Protein AF-A0A7W4G9G7-F1 (afdb_monomer_lite)

Secondary structure (DSSP, 8-state):
--HHHHHHHHHHHHHHHHHHHHHHHHHHHHHHH-TT--SHHHHHHHHHHHHHHHHHHH--GGGGGGHHHHHHHHHHHHHHHHHHHHHHTT----HHHHHHHHHHHHHHHHHHHHHIIIIIS---S--HHHHHHHHHHHHHHHHHHHHHHH-S-TT-HHHHHHHHHHHHHHHHHT--

Foldseek 3Di:
DPPPLVVVLLVLLVVLLVLLVVLLVLLVVCVVVPVPDFCLLNQLSVLVNVLSVCLSVVQDPVVPLCNLVVLLVSLVVSLVVSVVVCVVVVGDDAPLNVLLNVLSVVLSVLSVVSSCVCPVVVCPDDDPSVVVSSVSNSVSSVVNSVSSNVVHPPVVVVVVVVVVVVVVVVVVVVVD

Structure (mmCIF, N/CA/C/O backbone):
data_AF-A0A7W4G9G7-F1
#
_entry.id   AF-A0A7W4G9G7-F1
#
loop_
_atom_site.group_PDB
_atom_site.id
_atom_site.type_symbol
_atom_site.label_atom_id
_atom_site.label_alt_id
_atom_site.label_comp_id
_atom_site.label_asym_id
_atom_site.label_entity_id
_atom_site.label_seq_id
_atom_site.pdbx_PDB_ins_code
_atom_site.Cartn_x
_atom_site.Cartn_y
_atom_site.Cartn_z
_atom_site.occupancy
_atom_site.B_iso_or_equiv
_atom_site.auth_seq_id
_atom_site.auth_comp_id
_atom_site.auth_asym_id
_atom_site.auth_atom_id
_atom_site.pdbx_PDB_model_num
ATOM 1 N N . MET A 1 1 ? 2.128 4.254 -28.821 1.00 33.84 1 MET A N 1
ATOM 2 C CA . MET A 1 1 ? 0.850 3.977 -28.134 1.00 33.84 1 MET A CA 1
ATOM 3 C C . MET A 1 1 ? 1.149 3.700 -26.660 1.00 33.84 1 MET A C 1
ATOM 5 O O . MET A 1 1 ? 1.205 2.557 -26.250 1.00 33.84 1 MET A O 1
ATOM 9 N N . TYR A 1 2 ? 1.452 4.755 -25.897 1.00 41.81 2 TYR A N 1
ATOM 10 C CA . TYR A 1 2 ? 1.787 4.707 -24.458 1.00 41.81 2 TYR A CA 1
ATOM 11 C C . TYR A 1 2 ? 0.630 5.242 -23.583 1.00 41.81 2 TYR A C 1
ATOM 13 O O . TYR A 1 2 ? 0.743 5.289 -22.367 1.00 41.81 2 TYR A O 1
ATOM 21 N N . PHE A 1 3 ? -0.472 5.668 -24.216 1.00 37.97 3 PHE A N 1
ATOM 22 C CA . PHE A 1 3 ? -1.504 6.520 -23.616 1.00 37.97 3 PHE A CA 1
ATOM 23 C C . PHE A 1 3 ? -2.715 5.776 -23.031 1.00 37.97 3 PHE A C 1
ATOM 25 O O . PHE A 1 3 ? -3.465 6.376 -22.271 1.00 37.97 3 PHE A O 1
ATOM 32 N N . ASP A 1 4 ? -2.904 4.487 -23.329 1.00 46.59 4 ASP A N 1
ATOM 33 C CA . ASP A 1 4 ? -4.078 3.749 -22.829 1.00 46.59 4 ASP A CA 1
ATOM 34 C C . ASP A 1 4 ? -3.879 3.181 -21.415 1.00 46.59 4 ASP A C 1
ATOM 36 O O . ASP A 1 4 ? -4.816 3.120 -20.624 1.00 46.59 4 ASP A O 1
ATOM 40 N N . LEU A 1 5 ? -2.646 2.814 -21.050 1.00 51.56 5 LEU A N 1
ATOM 41 C CA . LEU A 1 5 ? -2.331 2.277 -19.719 1.00 51.56 5 LEU A CA 1
ATOM 42 C C . LEU A 1 5 ? -2.366 3.354 -18.630 1.00 51.56 5 LEU A C 1
ATOM 44 O O . LEU A 1 5 ? -2.790 3.074 -17.515 1.00 51.56 5 LEU A O 1
ATOM 48 N N . THR A 1 6 ? -1.959 4.585 -18.946 1.00 56.66 6 THR A N 1
ATOM 49 C CA . THR A 1 6 ? -1.988 5.708 -18.000 1.00 56.66 6 THR A CA 1
ATOM 50 C C . THR A 1 6 ? -3.407 6.195 -17.741 1.00 56.66 6 THR A C 1
ATOM 52 O O . THR A 1 6 ? -3.765 6.379 -16.583 1.00 56.66 6 THR A O 1
ATOM 55 N N . SER A 1 7 ? -4.249 6.334 -18.773 1.00 60.84 7 SER A N 1
ATOM 56 C CA . SER A 1 7 ? -5.656 6.716 -18.571 1.00 60.84 7 SER A CA 1
ATOM 57 C C . SER A 1 7 ? -6.411 5.655 -17.771 1.00 60.84 7 SER A C 1
ATOM 59 O O . SER A 1 7 ? -7.111 5.980 -16.815 1.00 60.84 7 SER A O 1
ATOM 61 N N . LEU A 1 8 ? -6.237 4.376 -18.120 1.00 64.12 8 LEU A N 1
ATOM 62 C CA . LEU A 1 8 ? -6.854 3.263 -17.401 1.00 64.12 8 LEU A CA 1
ATOM 63 C C . LEU A 1 8 ? -6.341 3.172 -15.952 1.00 64.12 8 LEU A C 1
ATOM 65 O O . LEU A 1 8 ? -7.143 3.008 -15.035 1.00 64.12 8 LEU A O 1
ATOM 69 N N . GLY A 1 9 ? -5.030 3.328 -15.742 1.00 67.81 9 GLY A N 1
ATOM 70 C CA . GLY A 1 9 ? -4.402 3.338 -14.419 1.00 67.81 9 GLY A CA 1
ATOM 71 C C . GLY A 1 9 ? -4.974 4.421 -13.506 1.00 67.81 9 GLY A C 1
ATOM 72 O O . GLY A 1 9 ? -5.404 4.110 -12.403 1.00 67.81 9 GLY A O 1
ATOM 73 N N . ILE A 1 10 ? -5.122 5.654 -14.001 1.00 71.25 10 ILE A N 1
ATOM 74 C CA . ILE A 1 10 ? -5.706 6.772 -13.236 1.00 71.25 10 ILE A CA 1
ATOM 75 C C . ILE A 1 10 ? -7.149 6.469 -12.801 1.00 71.25 10 ILE A C 1
ATOM 77 O O . ILE A 1 10 ? -7.547 6.776 -11.671 1.00 71.25 10 ILE A O 1
ATOM 81 N N . HIS A 1 11 ? -7.951 5.851 -13.675 1.00 78.62 11 HIS A N 1
ATOM 82 C CA . HIS A 1 11 ? -9.313 5.446 -13.324 1.00 78.62 11 HIS A CA 1
ATOM 83 C C . HIS A 1 11 ? -9.329 4.340 -12.262 1.00 78.62 11 HIS A C 1
ATOM 85 O O . HIS A 1 11 ? -10.149 4.396 -11.344 1.00 78.62 11 HIS A O 1
ATOM 91 N N . PHE A 1 12 ? -8.422 3.363 -12.347 1.00 80.62 12 PHE A N 1
ATOM 92 C CA . PHE A 1 12 ? -8.299 2.320 -11.328 1.00 80.62 12 PHE A CA 1
ATOM 93 C C . PHE A 1 12 ? -7.818 2.877 -9.986 1.00 80.62 12 PHE A C 1
ATOM 95 O O . PHE A 1 12 ? -8.431 2.566 -8.965 1.00 80.62 12 PHE A O 1
ATOM 102 N N . ASP A 1 13 ? -6.829 3.766 -9.980 1.00 81.81 13 ASP A N 1
ATOM 103 C CA . ASP A 1 13 ? -6.345 4.431 -8.766 1.00 81.81 13 ASP A CA 1
ATOM 104 C C . ASP A 1 13 ? -7.467 5.237 -8.097 1.00 81.81 13 ASP A C 1
ATOM 106 O O . ASP A 1 13 ? -7.667 5.154 -6.884 1.00 81.81 13 ASP A O 1
ATOM 110 N N . SER A 1 14 ? -8.288 5.931 -8.893 1.00 86.88 14 SER A N 1
ATOM 111 C CA . SER A 1 14 ? -9.471 6.651 -8.400 1.00 86.88 14 SER A CA 1
ATOM 112 C C . SER A 1 14 ? -10.476 5.714 -7.715 1.00 86.88 14 SER A C 1
ATOM 114 O O . SER A 1 14 ? -11.012 6.041 -6.651 1.00 86.88 14 SER A O 1
ATOM 116 N N . ILE A 1 15 ? -10.719 4.529 -8.289 1.00 90.19 15 ILE A N 1
ATOM 117 C CA . ILE A 1 15 ? -11.597 3.505 -7.698 1.00 90.19 15 ILE A CA 1
ATOM 118 C C . ILE A 1 15 ? -11.006 2.975 -6.385 1.00 90.19 15 ILE A C 1
ATOM 120 O O . ILE A 1 15 ? -11.745 2.796 -5.413 1.00 90.19 15 ILE A O 1
ATOM 124 N N . ILE A 1 16 ? -9.690 2.755 -6.323 1.00 91.56 16 ILE A N 1
ATOM 125 C CA . ILE A 1 16 ? -9.005 2.311 -5.103 1.00 91.56 16 ILE A CA 1
ATOM 126 C C . ILE A 1 16 ? -9.098 3.372 -4.003 1.00 91.56 16 ILE A C 1
ATOM 128 O O . ILE A 1 16 ? -9.468 3.035 -2.877 1.00 91.56 16 ILE A O 1
ATOM 132 N N . ILE A 1 17 ? -8.845 4.648 -4.309 1.00 92.38 17 ILE A N 1
ATOM 133 C CA . ILE A 1 17 ? -8.968 5.755 -3.345 1.00 92.38 17 ILE A CA 1
ATOM 134 C C . ILE A 1 17 ? -10.400 5.851 -2.818 1.00 92.38 17 ILE A C 1
ATOM 136 O O . ILE A 1 17 ? -10.612 5.980 -1.610 1.00 92.38 17 ILE A O 1
ATOM 140 N N . TRP A 1 18 ? -11.395 5.725 -3.699 1.00 93.75 18 TRP A N 1
ATOM 141 C CA . TRP A 1 18 ? -12.795 5.693 -3.287 1.00 93.75 18 TRP A CA 1
ATOM 142 C C . TRP A 1 18 ? -13.095 4.485 -2.386 1.00 93.75 18 TRP A C 1
ATOM 144 O O . TRP A 1 18 ? -13.753 4.620 -1.353 1.00 93.75 18 TRP A O 1
ATOM 154 N N . GLY A 1 19 ? -12.543 3.314 -2.703 1.00 93.69 19 GLY A N 1
ATOM 155 C CA . GLY A 1 19 ? -12.612 2.127 -1.851 1.00 93.69 19 GLY A CA 1
ATOM 156 C C . GLY A 1 19 ? -11.982 2.337 -0.468 1.00 93.69 19 GLY A C 1
ATOM 157 O O . GLY A 1 19 ? -12.579 1.962 0.544 1.00 93.69 19 GLY A O 1
ATOM 158 N N . LEU A 1 20 ? -10.816 2.985 -0.399 1.00 93.75 20 LEU A N 1
ATOM 159 C CA . LEU A 1 20 ? -10.145 3.352 0.854 1.00 93.75 20 LEU A CA 1
ATOM 160 C C . LEU A 1 20 ? -10.977 4.346 1.673 1.00 93.75 20 LEU A C 1
ATOM 162 O O . LEU A 1 20 ? -11.088 4.187 2.892 1.00 93.75 20 LEU A O 1
ATOM 166 N N . LEU A 1 21 ? -11.607 5.324 1.017 1.00 95.06 21 LEU A N 1
ATOM 167 C CA . LEU A 1 21 ? -12.515 6.277 1.655 1.00 95.06 21 LEU A CA 1
ATOM 168 C C . LEU A 1 21 ? -13.701 5.547 2.290 1.00 95.06 21 LEU A C 1
ATOM 170 O O . LEU A 1 21 ? -13.980 5.733 3.477 1.00 95.06 21 LEU A O 1
ATOM 174 N N . MET A 1 22 ? -14.353 4.663 1.533 1.00 93.88 22 MET A N 1
ATOM 175 C CA . MET A 1 22 ? -15.482 3.871 2.025 1.00 93.88 22 MET A CA 1
ATOM 176 C C . MET A 1 22 ? -15.068 2.946 3.172 1.00 93.88 22 MET A C 1
ATOM 178 O O . MET A 1 22 ? -15.778 2.853 4.173 1.00 93.88 22 MET A O 1
ATOM 182 N N . ALA A 1 23 ? -13.893 2.317 3.089 1.00 93.25 23 ALA A N 1
ATOM 183 C CA . ALA A 1 23 ? -13.359 1.494 4.169 1.00 93.25 23 ALA A CA 1
ATOM 184 C C . ALA A 1 23 ? -13.060 2.314 5.437 1.00 93.25 23 ALA A C 1
ATOM 186 O O . ALA A 1 23 ? -13.312 1.845 6.552 1.00 93.25 23 ALA A O 1
ATOM 187 N N . CYS A 1 24 ? -12.555 3.541 5.289 1.00 93.88 24 CYS A N 1
ATOM 188 C CA . CYS A 1 24 ? -12.305 4.449 6.404 1.00 93.88 24 CYS A CA 1
ATOM 189 C C . CYS A 1 24 ? -13.611 4.878 7.086 1.00 93.88 24 CYS A C 1
ATOM 191 O O . CYS A 1 24 ? -13.738 4.746 8.306 1.00 93.88 24 CYS A O 1
ATOM 193 N N . LEU A 1 25 ? -14.608 5.316 6.311 1.00 93.44 25 LEU A N 1
ATOM 194 C CA . LEU A 1 25 ? -15.927 5.693 6.829 1.00 93.44 25 LEU A CA 1
ATOM 195 C C . LEU A 1 25 ? -16.636 4.509 7.496 1.00 93.44 25 LEU A C 1
ATOM 197 O O . LEU A 1 25 ? -17.186 4.649 8.587 1.00 93.44 25 LEU A O 1
ATOM 201 N N . TYR A 1 26 ? -16.565 3.322 6.896 1.00 91.69 26 TYR A N 1
ATOM 202 C CA . TYR A 1 26 ? -17.119 2.100 7.474 1.00 91.69 26 TYR A CA 1
ATOM 203 C C . TYR A 1 26 ? -16.487 1.773 8.836 1.00 91.69 26 TYR A C 1
ATOM 205 O O . TYR A 1 26 ? -17.194 1.508 9.811 1.00 91.69 26 TYR A O 1
ATOM 213 N N . ASN A 1 27 ? -15.155 1.846 8.945 1.00 90.25 27 ASN A N 1
ATOM 214 C CA . ASN A 1 27 ? -14.467 1.619 10.217 1.00 90.25 27 ASN A CA 1
ATOM 215 C C . ASN A 1 27 ? -14.771 2.708 11.259 1.00 90.25 27 ASN A C 1
ATOM 217 O O . ASN A 1 27 ? -14.855 2.384 12.446 1.00 90.25 27 ASN A O 1
ATOM 221 N N . LEU A 1 28 ? -14.983 3.956 10.832 1.00 90.88 28 LEU A N 1
ATOM 222 C CA . LEU A 1 28 ? -15.429 5.055 11.692 1.00 90.88 28 LEU A CA 1
ATOM 223 C C . LEU A 1 28 ? -16.821 4.785 12.276 1.00 90.88 28 LEU A C 1
ATOM 225 O O . LEU A 1 28 ? -16.991 4.817 13.494 1.00 90.88 28 LEU A O 1
ATOM 229 N N . LEU A 1 29 ? -17.795 4.437 11.435 1.00 91.31 29 LEU A N 1
ATOM 230 C CA . LEU A 1 29 ? -19.162 4.123 11.868 1.00 91.31 29 LEU A CA 1
ATOM 231 C C . LEU A 1 29 ? -19.198 2.949 12.8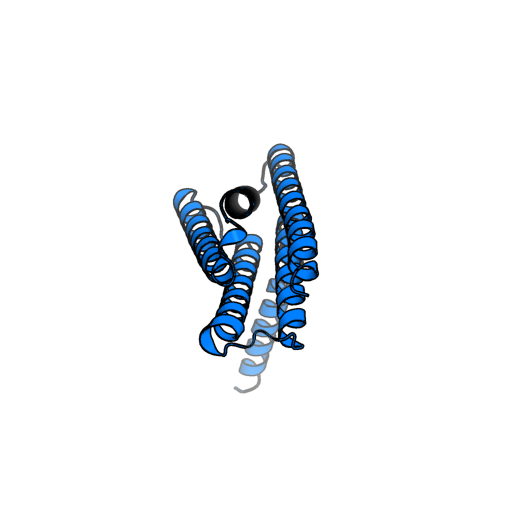50 1.00 91.31 29 LEU A C 1
ATOM 233 O O . LEU A 1 29 ? -19.885 2.993 13.872 1.00 91.31 29 LEU A O 1
ATOM 237 N N . LEU A 1 30 ? -18.414 1.906 12.584 1.00 87.31 30 LEU A N 1
ATOM 238 C CA . LEU A 1 30 ? -18.353 0.741 13.465 1.00 87.31 30 LEU A CA 1
ATOM 239 C C . LEU A 1 30 ? -17.667 1.033 14.789 1.00 87.31 30 LEU A C 1
ATOM 241 O O . LEU A 1 30 ? -17.971 0.360 15.767 1.00 87.31 30 LEU A O 1
ATOM 245 N N . LYS A 1 31 ? -16.755 2.007 14.834 1.00 84.25 31 LYS A N 1
ATOM 246 C CA . LYS A 1 31 ? -16.159 2.449 16.093 1.00 84.25 31 LYS A CA 1
ATOM 247 C C . LYS A 1 31 ? -17.185 3.154 16.983 1.00 84.25 31 LYS A C 1
ATOM 249 O O . LYS A 1 31 ? -17.127 2.977 18.191 1.00 84.25 31 LYS A O 1
ATOM 254 N N . PHE A 1 32 ? -18.116 3.909 16.396 1.00 85.50 32 PHE A N 1
ATOM 255 C CA . PHE A 1 32 ? -19.215 4.536 17.138 1.00 85.50 32 PHE A CA 1
ATOM 256 C C . PHE A 1 32 ? -20.321 3.551 17.525 1.00 85.50 32 PHE A C 1
ATOM 258 O O . PHE A 1 32 ? -20.945 3.714 18.565 1.00 85.50 32 PHE A O 1
ATOM 265 N N . THR A 1 33 ? -20.566 2.531 16.699 1.00 85.75 33 THR A N 1
ATOM 266 C CA . THR A 1 33 ? -21.655 1.565 16.927 1.00 85.75 33 THR A CA 1
ATOM 267 C C . THR A 1 33 ? -21.247 0.430 17.871 1.00 85.75 33 THR A C 1
ATOM 269 O O . THR A 1 33 ? -22.079 -0.091 18.605 1.00 85.75 33 THR A O 1
ATOM 272 N N . ILE A 1 34 ? -19.977 0.009 17.834 1.00 83.75 34 ILE A N 1
ATOM 273 C CA . ILE A 1 34 ? -19.459 -1.131 18.601 1.00 83.75 34 ILE A CA 1
ATOM 274 C C . ILE A 1 34 ? -18.414 -0.621 19.593 1.00 83.75 34 ILE A C 1
ATOM 276 O O . ILE A 1 34 ? -17.264 -0.369 19.224 1.00 83.75 34 ILE A O 1
ATOM 280 N N . GLU A 1 35 ? -18.812 -0.528 20.857 1.00 68.94 35 GLU A N 1
ATOM 281 C CA . GLU A 1 35 ? -18.027 0.076 21.939 1.00 68.94 35 GLU A CA 1
ATOM 282 C C . GLU A 1 35 ? -16.667 -0.622 22.167 1.00 68.94 35 GLU A C 1
ATOM 284 O O . GLU A 1 35 ? -15.635 0.039 22.292 1.00 68.94 35 GLU A O 1
ATOM 289 N N . ASP A 1 36 ? -16.617 -1.954 22.048 1.00 70.94 36 ASP A N 1
ATOM 290 C CA . ASP A 1 36 ? -15.401 -2.759 22.269 1.00 70.94 36 ASP A CA 1
ATOM 291 C C . ASP A 1 36 ? -14.500 -2.928 21.030 1.00 70.94 36 ASP A C 1
ATOM 293 O O . ASP A 1 36 ? -13.512 -3.677 21.042 1.00 70.94 36 ASP A O 1
ATOM 297 N N . ARG A 1 37 ? -14.808 -2.268 19.907 1.00 76.38 37 ARG A N 1
ATOM 298 C CA . ARG A 1 37 ? -14.013 -2.446 18.684 1.00 76.38 37 ARG A CA 1
ATOM 299 C C . ARG A 1 37 ? -12.647 -1.772 18.823 1.00 76.38 37 ARG A C 1
ATOM 301 O O . ARG A 1 37 ? -12.535 -0.579 19.116 1.00 76.38 37 ARG A O 1
ATOM 308 N N . SER A 1 38 ? -11.580 -2.517 18.523 1.00 77.00 38 SER A N 1
ATOM 309 C CA . SER A 1 38 ? -10.214 -1.982 18.508 1.00 77.00 38 SER A CA 1
ATOM 310 C C . SER A 1 38 ? -10.093 -0.801 17.540 1.00 77.00 38 SER A C 1
ATOM 312 O O . SER A 1 38 ? -10.560 -0.895 16.407 1.00 77.00 38 SER A O 1
ATOM 314 N N . SER A 1 39 ? -9.399 0.268 17.937 1.00 80.75 39 SER A N 1
ATOM 315 C CA . SER A 1 39 ? -9.174 1.440 17.071 1.00 80.75 39 SER A CA 1
ATOM 316 C C . SER A 1 39 ? -8.146 1.196 15.952 1.00 80.75 39 SER A C 1
ATOM 318 O O . SER A 1 39 ? -7.985 2.043 15.082 1.00 80.75 39 SER A O 1
ATOM 320 N N . SER A 1 40 ? -7.455 0.046 15.950 1.00 85.19 40 SER A N 1
ATOM 321 C CA . SER A 1 40 ? -6.386 -0.269 14.988 1.00 85.19 40 SER A CA 1
ATOM 322 C C . SER A 1 40 ? -6.853 -0.227 13.520 1.00 85.19 40 SER A C 1
ATOM 324 O O . SER A 1 40 ? -6.273 0.553 12.771 1.00 85.19 40 SER A O 1
ATOM 326 N N . PRO A 1 41 ? -7.920 -0.936 13.087 1.00 85.75 41 PRO A N 1
ATOM 327 C CA . PRO A 1 41 ? -8.375 -0.898 11.692 1.00 85.75 41 PRO A CA 1
ATOM 328 C C . PRO A 1 41 ? -8.737 0.503 11.190 1.00 85.75 41 PRO A C 1
ATOM 330 O O . PRO A 1 41 ? -8.445 0.820 10.044 1.00 85.75 41 PRO A O 1
ATOM 333 N N . LEU A 1 42 ? -9.304 1.348 12.059 1.00 90.56 42 LEU A N 1
ATOM 334 C CA . LEU A 1 42 ? -9.660 2.733 11.742 1.00 90.56 42 LEU A CA 1
ATOM 335 C C . LEU A 1 42 ? -8.420 3.588 11.475 1.00 90.56 42 LEU A C 1
ATOM 337 O O . LEU A 1 42 ? -8.365 4.311 10.482 1.00 90.56 42 LEU A O 1
ATOM 341 N N . VAL A 1 43 ? -7.408 3.483 12.340 1.00 90.19 43 VAL A N 1
ATOM 342 C CA . VAL A 1 43 ? -6.147 4.220 12.175 1.00 90.19 43 VAL A CA 1
ATOM 343 C C . VAL A 1 43 ? -5.421 3.767 10.909 1.00 90.19 43 VAL A C 1
ATOM 345 O O . VAL A 1 43 ? -4.916 4.606 10.168 1.00 90.19 43 VAL A O 1
ATOM 348 N N . ILE A 1 44 ? -5.416 2.462 10.618 1.00 91.94 44 ILE A N 1
ATOM 349 C CA . ILE A 1 44 ? -4.825 1.925 9.384 1.00 91.94 44 ILE A CA 1
ATOM 350 C C . ILE A 1 44 ? -5.556 2.486 8.162 1.00 91.94 44 ILE A C 1
ATOM 352 O O . ILE A 1 44 ? -4.902 3.009 7.266 1.00 91.94 44 ILE A O 1
ATOM 356 N N . SER A 1 45 ? -6.893 2.425 8.125 1.00 93.19 45 SER A N 1
ATOM 357 C CA . SER A 1 45 ? -7.659 2.938 6.983 1.00 93.19 45 SER A CA 1
ATOM 358 C C . SER A 1 45 ? -7.472 4.440 6.772 1.00 93.19 45 SER A C 1
ATOM 360 O O . SER A 1 45 ? -7.392 4.877 5.630 1.00 93.19 45 SER A O 1
ATOM 362 N N . LEU A 1 46 ? -7.347 5.218 7.853 1.00 93.75 46 LEU A N 1
ATOM 363 C CA . LEU A 1 46 ? -7.107 6.658 7.772 1.00 93.75 46 LEU A CA 1
ATOM 364 C C . LEU A 1 46 ? -5.727 6.960 7.167 1.00 93.75 46 LEU A C 1
ATOM 366 O O . LEU A 1 46 ? -5.622 7.774 6.255 1.00 93.75 46 LEU A O 1
ATOM 370 N N . ILE A 1 47 ? -4.675 6.285 7.642 1.00 93.56 47 ILE A N 1
ATOM 371 C CA . ILE A 1 47 ? -3.306 6.469 7.132 1.00 93.56 47 ILE A CA 1
ATOM 372 C C . ILE A 1 47 ? -3.216 6.048 5.662 1.00 93.56 47 ILE A C 1
ATOM 374 O O . ILE A 1 47 ? -2.613 6.762 4.863 1.00 93.56 47 ILE A O 1
ATOM 378 N N . MET A 1 48 ? -3.846 4.926 5.297 1.00 93.50 48 MET A N 1
ATOM 379 C CA . MET A 1 48 ? -3.908 4.461 3.909 1.00 93.50 48 MET A CA 1
ATOM 380 C C . MET A 1 48 ? -4.617 5.481 3.011 1.00 93.50 48 MET A C 1
ATOM 382 O O . MET A 1 48 ? -4.070 5.851 1.977 1.00 93.50 48 MET A O 1
ATOM 386 N N . LEU A 1 49 ? -5.784 5.990 3.425 1.00 94.50 49 LEU A N 1
ATOM 387 C CA . LEU A 1 49 ? -6.532 7.003 2.675 1.00 94.50 49 LEU A CA 1
ATOM 388 C C . LEU A 1 49 ? -5.716 8.283 2.476 1.00 94.50 49 LEU A C 1
ATOM 390 O O . LEU A 1 49 ? -5.622 8.779 1.357 1.00 94.50 49 LEU A O 1
ATOM 394 N N . VAL A 1 50 ? -5.115 8.805 3.550 1.00 91.88 50 VAL A N 1
ATOM 395 C CA . VAL A 1 50 ? -4.303 10.025 3.476 1.00 91.88 50 VAL A CA 1
ATOM 396 C C . VAL A 1 50 ? -3.118 9.806 2.551 1.00 91.88 50 VAL A C 1
ATOM 398 O O . VAL A 1 50 ? -2.870 10.636 1.686 1.00 91.88 50 VAL A O 1
ATOM 401 N N . SER A 1 51 ? -2.398 8.694 2.673 1.00 91.69 51 SER A N 1
ATOM 402 C CA . SER A 1 51 ? -1.213 8.515 1.845 1.00 91.69 51 SER A CA 1
ATOM 403 C C . SER A 1 51 ? -1.514 8.247 0.377 1.00 91.69 51 SER A C 1
ATOM 405 O O . SER A 1 51 ? -0.785 8.759 -0.467 1.00 91.69 51 SER A O 1
ATOM 407 N N . TYR A 1 52 ? -2.551 7.468 0.058 1.00 87.69 52 TYR A N 1
ATOM 408 C CA . TYR A 1 52 ? -2.948 7.247 -1.336 1.00 87.69 52 TYR A CA 1
ATOM 409 C C . TYR A 1 52 ? -3.525 8.533 -1.940 1.00 87.69 52 TYR A C 1
ATOM 411 O O . TYR A 1 52 ? -3.202 8.866 -3.074 1.00 87.69 52 TYR A O 1
ATOM 419 N N . GLY A 1 53 ? -4.286 9.314 -1.164 1.00 87.00 53 GLY A N 1
ATOM 420 C CA . GLY A 1 53 ? -4.782 10.624 -1.594 1.00 87.00 53 GLY A CA 1
ATOM 421 C C . GLY A 1 53 ? -3.660 11.635 -1.846 1.00 87.00 53 GLY A C 1
ATOM 422 O O . GLY A 1 53 ? -3.652 12.298 -2.878 1.00 87.00 53 GLY A O 1
ATOM 423 N N . LEU A 1 54 ? -2.669 11.713 -0.950 1.00 86.12 54 LEU A N 1
ATOM 424 C CA . LEU A 1 54 ? -1.487 12.556 -1.154 1.00 86.12 54 LEU A CA 1
ATOM 425 C C . LEU A 1 54 ? -0.659 12.073 -2.351 1.00 86.12 54 LEU A C 1
ATOM 427 O O . LEU A 1 54 ? -0.212 12.889 -3.148 1.00 86.12 54 LEU A O 1
ATOM 431 N N . SER A 1 55 ? -0.455 10.763 -2.509 1.00 85.12 55 SER A N 1
ATOM 432 C CA . SER A 1 55 ? 0.282 10.261 -3.673 1.00 85.12 55 SER A CA 1
ATOM 433 C C . SER A 1 55 ? -0.450 10.559 -4.981 1.00 85.12 55 SER A C 1
ATOM 435 O O . SER A 1 55 ? 0.212 10.762 -5.987 1.00 85.12 55 SER A O 1
ATOM 437 N N . TYR A 1 56 ? -1.781 10.584 -4.994 1.00 82.00 56 TYR A N 1
ATOM 438 C CA . TYR A 1 56 ? -2.544 10.912 -6.195 1.00 82.00 56 TYR A CA 1
ATOM 439 C C . TYR A 1 56 ? -2.425 12.394 -6.575 1.00 82.00 56 TYR A C 1
ATOM 441 O O . TYR A 1 56 ? -2.203 12.709 -7.737 1.00 82.00 56 TYR A O 1
ATOM 449 N N . GLU A 1 57 ? -2.518 13.297 -5.595 1.00 79.12 57 GLU A N 1
ATOM 450 C CA . GLU A 1 57 ? -2.492 14.746 -5.845 1.00 79.12 57 GLU A CA 1
ATOM 451 C C . GLU A 1 57 ? -1.077 15.281 -6.133 1.00 79.12 57 GLU A C 1
ATOM 453 O O . GLU A 1 57 ? -0.901 16.175 -6.956 1.00 79.12 57 GLU A O 1
ATOM 458 N N . PHE A 1 58 ? -0.054 14.754 -5.449 1.00 75.06 58 PHE A N 1
ATOM 459 C CA . PHE A 1 58 ? 1.312 15.297 -5.502 1.00 75.06 58 PHE A CA 1
ATOM 460 C C . PHE A 1 58 ? 2.237 14.593 -6.502 1.00 75.06 58 PHE A C 1
ATOM 462 O O . PHE A 1 58 ? 3.357 15.060 -6.725 1.00 75.06 58 PHE A O 1
ATOM 469 N N . VAL A 1 59 ? 1.827 13.464 -7.087 1.00 72.38 59 VAL A N 1
ATOM 470 C CA . VAL A 1 59 ? 2.626 12.799 -8.123 1.00 72.38 59 VAL A CA 1
ATOM 471 C C . VAL A 1 59 ? 2.345 13.456 -9.467 1.00 72.38 59 VAL A C 1
ATOM 473 O O . VAL A 1 59 ? 1.344 13.180 -10.123 1.00 72.38 59 VAL A O 1
ATOM 476 N N . ASP A 1 60 ? 3.283 14.293 -9.905 1.00 65.12 60 ASP A N 1
ATOM 477 C CA . ASP A 1 60 ? 3.293 14.811 -11.268 1.00 65.12 60 ASP A CA 1
ATOM 478 C C . ASP A 1 60 ? 3.434 13.655 -12.268 1.00 65.12 60 ASP A C 1
ATOM 480 O O . ASP A 1 60 ? 4.502 13.054 -12.424 1.00 65.12 60 ASP A O 1
ATOM 484 N N . LEU A 1 61 ? 2.362 13.386 -13.015 1.00 61.00 61 LEU A N 1
ATOM 485 C CA . LEU A 1 61 ? 2.341 12.400 -14.104 1.00 61.00 61 LEU A CA 1
ATOM 486 C C . LEU A 1 61 ? 3.348 12.738 -15.224 1.00 61.00 61 LEU A C 1
ATOM 488 O O . LEU A 1 61 ? 3.732 11.870 -16.008 1.00 61.00 61 LEU A O 1
ATOM 492 N N . ASN A 1 62 ? 3.839 13.981 -15.262 1.00 55.62 62 ASN A N 1
ATOM 493 C CA . ASN A 1 62 ? 4.909 14.423 -16.155 1.00 55.62 62 ASN A CA 1
ATOM 494 C C . ASN A 1 62 ? 6.306 13.894 -15.775 1.00 55.62 62 ASN A C 1
ATOM 496 O O . ASN A 1 62 ? 7.240 14.065 -16.558 1.00 55.62 62 ASN A O 1
ATOM 500 N N . ALA A 1 63 ? 6.477 13.223 -14.629 1.00 59.97 63 ALA A N 1
ATOM 501 C CA . ALA A 1 63 ? 7.759 12.631 -14.226 1.00 59.97 63 ALA A CA 1
ATOM 502 C C . ALA A 1 63 ? 8.174 11.395 -15.063 1.00 59.97 63 ALA A C 1
ATOM 504 O O . ALA A 1 63 ? 9.257 10.835 -14.859 1.00 59.97 63 ALA A O 1
ATOM 505 N N . GLY A 1 64 ? 7.343 10.966 -16.023 1.00 69.69 64 GLY A N 1
ATOM 506 C CA . GLY A 1 64 ? 7.669 9.912 -16.984 1.00 69.69 64 GLY A CA 1
ATOM 507 C C . GLY A 1 64 ? 8.028 8.589 -16.301 1.00 69.69 64 GLY A C 1
ATOM 508 O O . GLY A 1 64 ? 7.284 8.082 -15.467 1.00 69.69 64 GLY A O 1
ATOM 509 N N . MET A 1 65 ? 9.192 8.021 -16.624 1.00 65.12 65 MET A N 1
ATOM 510 C CA . MET A 1 65 ? 9.594 6.697 -16.117 1.00 65.12 65 MET A CA 1
ATOM 511 C C . MET A 1 65 ? 10.012 6.699 -14.633 1.00 65.12 65 MET A C 1
ATOM 513 O O . MET A 1 65 ? 10.177 5.634 -14.037 1.00 65.12 65 MET A O 1
ATOM 517 N N . TYR A 1 66 ? 10.183 7.876 -14.020 1.00 74.25 66 TYR A N 1
ATOM 518 C CA . TYR A 1 66 ? 10.556 8.004 -12.606 1.00 74.25 66 TYR A CA 1
ATOM 519 C C . TYR A 1 66 ? 9.356 7.948 -11.654 1.00 74.25 66 TYR A C 1
ATOM 521 O O . TYR A 1 66 ? 9.556 7.820 -10.445 1.00 74.25 66 TYR A O 1
ATOM 529 N N . VAL A 1 67 ? 8.124 7.975 -12.179 1.00 78.88 67 VAL A N 1
ATOM 530 C CA . VAL A 1 67 ? 6.880 7.882 -11.392 1.00 78.88 67 VAL A CA 1
ATOM 531 C C . VAL A 1 67 ? 6.876 6.639 -10.491 1.00 78.88 67 VAL A C 1
ATOM 533 O O . VAL A 1 67 ? 6.557 6.734 -9.308 1.00 78.88 67 VAL A O 1
ATOM 536 N N . TYR A 1 68 ? 7.352 5.496 -10.991 1.00 81.75 68 TYR A N 1
ATOM 537 C CA . TYR A 1 68 ? 7.378 4.243 -10.225 1.00 81.75 68 TYR A CA 1
ATOM 538 C C . TYR A 1 68 ? 8.291 4.300 -8.988 1.00 81.75 68 TYR A C 1
ATOM 540 O O . TYR A 1 68 ? 7.959 3.731 -7.951 1.00 81.75 68 TYR A O 1
ATOM 548 N N . LEU A 1 69 ? 9.416 5.028 -9.046 1.00 83.69 69 LEU A N 1
ATOM 549 C CA . LEU A 1 69 ? 10.270 5.238 -7.867 1.00 83.69 69 LEU A CA 1
ATOM 550 C C . LEU A 1 69 ? 9.618 6.159 -6.841 1.00 83.69 69 LEU A C 1
ATOM 552 O O . LEU A 1 69 ? 9.842 6.007 -5.639 1.00 83.69 69 LEU A O 1
ATOM 556 N N . ILE A 1 70 ? 8.836 7.132 -7.305 1.00 85.88 70 ILE A N 1
ATOM 557 C CA . ILE A 1 70 ? 8.095 8.017 -6.413 1.00 85.88 70 ILE A CA 1
ATOM 558 C C . ILE A 1 70 ? 7.065 7.187 -5.638 1.00 85.88 70 ILE A C 1
ATOM 560 O O . ILE A 1 70 ? 7.039 7.270 -4.411 1.00 85.88 70 ILE A O 1
ATOM 564 N N . TRP A 1 71 ? 6.319 6.307 -6.308 1.00 85.38 71 TRP A N 1
ATOM 565 C CA . TRP A 1 71 ? 5.377 5.392 -5.654 1.00 85.38 71 TRP A CA 1
ATOM 566 C C . TRP A 1 71 ? 6.047 4.453 -4.643 1.00 85.38 71 TRP A C 1
ATOM 568 O O . TRP A 1 71 ? 5.568 4.343 -3.516 1.00 85.38 71 TRP A O 1
ATOM 578 N N . VAL A 1 72 ? 7.225 3.898 -4.958 1.00 89.38 72 VAL A N 1
ATOM 579 C CA . VAL A 1 72 ? 8.040 3.130 -3.988 1.00 89.38 72 VAL A CA 1
ATOM 580 C C . VAL A 1 72 ? 8.341 3.942 -2.725 1.00 89.38 72 VAL A C 1
ATOM 582 O O . VAL A 1 72 ? 8.271 3.416 -1.612 1.00 89.38 72 VAL A O 1
ATOM 585 N N . LYS A 1 73 ? 8.670 5.232 -2.865 1.00 89.94 73 LYS A N 1
ATOM 586 C CA . LYS A 1 73 ? 8.931 6.103 -1.709 1.00 89.94 73 LYS A CA 1
ATOM 587 C C . LYS A 1 73 ? 7.672 6.329 -0.871 1.00 89.94 73 LYS A C 1
ATOM 589 O O . LYS A 1 73 ? 7.780 6.338 0.355 1.00 89.94 73 LYS A O 1
ATOM 594 N N . TYR A 1 74 ? 6.509 6.505 -1.498 1.00 89.94 74 TYR A N 1
ATOM 595 C CA . TYR A 1 74 ? 5.236 6.666 -0.788 1.00 89.94 74 TYR A CA 1
ATOM 596 C C . TYR A 1 74 ? 4.810 5.380 -0.067 1.00 89.94 74 TYR A C 1
ATOM 598 O O . TYR A 1 74 ? 4.430 5.445 1.103 1.00 89.94 74 TYR A O 1
ATOM 606 N N . ASP A 1 75 ? 4.965 4.209 -0.685 1.00 91.31 75 ASP A N 1
ATOM 607 C CA . ASP A 1 75 ? 4.728 2.922 -0.018 1.00 91.31 75 ASP A CA 1
ATOM 608 C C . ASP A 1 75 ? 5.670 2.716 1.178 1.00 91.31 75 ASP A C 1
ATOM 610 O O . ASP A 1 75 ? 5.267 2.292 2.262 1.00 91.31 75 ASP A O 1
ATOM 614 N N . PHE A 1 76 ? 6.943 3.077 1.037 1.00 91.75 76 PHE A N 1
ATOM 615 C CA . PHE A 1 76 ? 7.870 2.986 2.161 1.00 91.75 76 PHE A CA 1
ATOM 616 C C . PHE A 1 76 ? 7.486 3.950 3.296 1.00 91.75 76 PHE A C 1
ATOM 618 O O . PHE A 1 76 ? 7.515 3.586 4.477 1.00 91.75 76 PHE A O 1
ATOM 625 N N . LEU A 1 77 ? 7.065 5.168 2.943 1.00 92.69 77 LEU A N 1
ATOM 626 C CA . LEU A 1 77 ? 6.590 6.164 3.899 1.00 92.69 77 LEU A CA 1
ATOM 627 C C . LEU A 1 77 ? 5.314 5.701 4.621 1.00 92.69 77 LEU A C 1
ATOM 629 O O . LEU A 1 77 ? 5.217 5.890 5.836 1.00 92.69 77 LEU A O 1
ATOM 633 N N . THR A 1 78 ? 4.373 5.044 3.932 1.00 93.44 78 THR A N 1
ATOM 634 C CA . THR A 1 78 ? 3.167 4.478 4.569 1.00 93.44 78 THR A CA 1
ATOM 635 C C . THR A 1 78 ? 3.491 3.364 5.536 1.00 93.44 78 THR A C 1
ATOM 637 O O . THR A 1 78 ? 2.947 3.352 6.641 1.00 93.44 78 THR A O 1
ATOM 640 N N . ILE A 1 79 ? 4.391 2.450 5.169 1.00 94.12 79 ILE A N 1
ATOM 641 C CA . ILE A 1 79 ? 4.836 1.377 6.061 1.00 94.12 79 ILE A CA 1
ATOM 642 C C . ILE A 1 79 ? 5.406 1.977 7.353 1.00 94.12 79 ILE A C 1
ATOM 644 O O . ILE A 1 79 ? 5.019 1.563 8.451 1.00 94.12 79 ILE A O 1
ATOM 648 N N . ILE A 1 80 ? 6.272 2.989 7.241 1.00 92.75 80 ILE A N 1
ATOM 649 C CA . ILE A 1 80 ? 6.828 3.686 8.409 1.00 92.75 80 ILE A CA 1
ATOM 650 C C . ILE A 1 80 ? 5.716 4.358 9.216 1.00 92.75 80 ILE A C 1
ATOM 652 O O . ILE A 1 80 ? 5.655 4.164 10.433 1.00 92.75 80 ILE A O 1
ATOM 656 N N . ALA A 1 81 ? 4.823 5.107 8.565 1.00 92.81 81 ALA A N 1
ATOM 657 C CA . ALA A 1 81 ? 3.721 5.796 9.229 1.00 92.81 81 ALA A CA 1
ATOM 658 C C . ALA A 1 81 ? 2.829 4.815 10.004 1.00 92.81 81 ALA A C 1
ATOM 660 O O . ALA A 1 81 ? 2.534 5.047 11.174 1.00 92.81 81 ALA A O 1
ATOM 661 N N . LEU A 1 82 ? 2.481 3.667 9.415 1.00 93.56 82 LEU A N 1
ATOM 662 C CA . LEU A 1 82 ? 1.687 2.625 10.067 1.00 93.56 82 LEU A CA 1
ATOM 663 C C . LEU A 1 82 ? 2.370 2.077 11.325 1.00 93.56 82 LEU A C 1
ATOM 665 O O . LEU A 1 82 ? 1.721 1.961 12.371 1.00 93.56 82 LEU A O 1
ATOM 669 N N . LEU A 1 83 ? 3.664 1.758 11.242 1.00 91.62 83 LEU A N 1
ATOM 670 C CA . LEU A 1 83 ? 4.436 1.231 12.371 1.00 91.62 83 LEU A CA 1
ATOM 671 C C . LEU A 1 83 ? 4.597 2.273 13.487 1.00 91.62 83 LEU A C 1
ATOM 673 O O . LEU A 1 83 ? 4.404 1.955 14.665 1.00 91.62 83 LEU A O 1
ATOM 677 N N . VAL A 1 84 ? 4.905 3.521 13.125 1.00 91.12 84 VAL A N 1
ATOM 678 C CA . VAL A 1 84 ? 5.040 4.638 14.070 1.00 91.12 84 VAL A CA 1
ATOM 679 C C . VAL A 1 84 ? 3.706 4.917 14.758 1.00 91.12 84 VAL A C 1
ATOM 681 O O . VAL A 1 84 ? 3.664 4.958 15.987 1.00 91.12 84 VAL A O 1
ATOM 684 N N . SER A 1 85 ? 2.603 5.017 14.014 1.00 89.50 85 SER A N 1
ATOM 685 C CA . SER A 1 85 ? 1.274 5.250 14.588 1.00 89.50 85 SER A CA 1
ATOM 686 C C . SER A 1 85 ? 0.839 4.123 15.525 1.00 89.50 85 SER A C 1
ATOM 688 O O . SER A 1 85 ? 0.296 4.407 16.592 1.00 89.50 85 SER A O 1
ATOM 690 N N . HIS A 1 86 ? 1.129 2.856 15.204 1.00 89.12 86 HIS A N 1
ATOM 691 C CA . HIS A 1 86 ? 0.823 1.741 16.113 1.00 89.12 86 HIS A CA 1
ATOM 692 C C .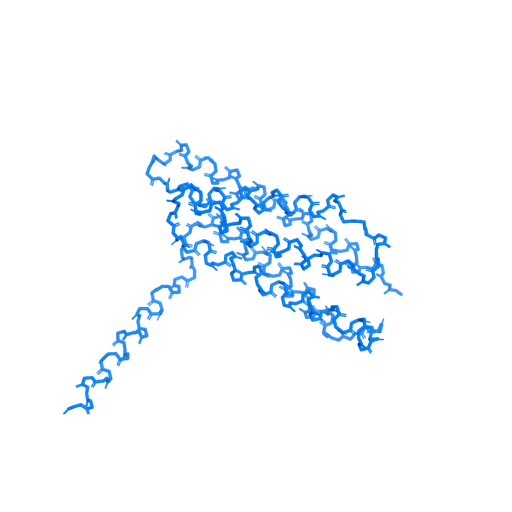 HIS A 1 86 ? 1.664 1.778 17.390 1.00 89.12 86 HIS A C 1
ATOM 694 O O . HIS A 1 86 ? 1.146 1.468 18.465 1.00 89.12 86 HIS A O 1
ATOM 700 N N . LYS A 1 87 ? 2.931 2.199 17.297 1.00 88.12 87 LYS A N 1
ATOM 701 C CA . LYS A 1 87 ? 3.807 2.367 18.461 1.00 88.12 87 LYS A CA 1
ATOM 702 C C . LYS A 1 87 ? 3.370 3.540 19.345 1.00 88.12 87 LYS A C 1
ATOM 704 O O . LYS A 1 87 ? 3.309 3.377 20.562 1.00 88.12 87 LYS A O 1
ATOM 709 N N . LEU A 1 88 ? 3.043 4.690 18.753 1.00 87.25 88 LEU A N 1
ATOM 710 C CA . LEU A 1 88 ? 2.619 5.897 19.476 1.00 87.25 88 LEU A CA 1
ATOM 711 C C . LEU A 1 88 ? 1.266 5.707 20.169 1.00 87.25 88 LEU A C 1
ATOM 713 O O . LEU A 1 88 ? 1.118 6.053 21.338 1.00 87.25 88 LEU A O 1
ATOM 717 N N . LEU A 1 89 ? 0.301 5.103 19.474 1.00 85.06 89 LEU A N 1
ATOM 718 C CA . LEU A 1 89 ? -1.051 4.874 19.990 1.00 85.06 89 LEU A CA 1
ATOM 719 C C . LEU A 1 89 ? -1.181 3.565 20.790 1.00 85.06 89 LEU A C 1
ATOM 721 O O . LEU A 1 89 ? -2.281 3.226 21.222 1.00 85.06 89 LEU A O 1
ATOM 725 N N . LYS A 1 90 ? -0.077 2.821 20.981 1.00 85.38 90 LYS A N 1
ATOM 726 C CA . LYS A 1 90 ? -0.018 1.523 21.687 1.00 85.38 90 LYS A CA 1
ATOM 727 C C . LYS A 1 90 ? -1.100 0.539 21.218 1.00 85.38 90 LYS A C 1
ATOM 729 O O . LYS A 1 90 ? -1.732 -0.151 22.017 1.00 85.38 90 LYS A O 1
ATOM 734 N N . LEU A 1 91 ? -1.332 0.493 19.908 1.00 84.19 91 LEU A N 1
ATOM 735 C CA . LEU A 1 91 ? -2.400 -0.302 19.308 1.00 84.19 91 LEU A CA 1
ATOM 736 C C . LEU A 1 91 ? -1.998 -1.781 19.196 1.00 84.19 91 LEU A C 1
ATOM 738 O O . LEU A 1 91 ? -0.834 -2.084 18.919 1.00 84.19 91 LEU A O 1
ATOM 742 N N . PRO A 1 92 ? -2.948 -2.722 19.351 1.00 80.75 92 PRO A N 1
ATOM 743 C CA . PRO A 1 92 ? -2.662 -4.135 19.162 1.00 80.75 92 PRO A CA 1
ATOM 744 C C . PRO A 1 92 ? -2.329 -4.432 17.695 1.00 80.75 92 PRO A C 1
ATOM 746 O O . PRO A 1 92 ? -2.937 -3.884 16.774 1.00 80.75 92 PRO A O 1
ATOM 749 N N . TYR A 1 93 ? -1.398 -5.362 17.477 1.00 80.81 93 TYR A N 1
ATOM 750 C CA . TYR A 1 93 ? -1.066 -5.873 16.147 1.00 80.81 93 TYR A CA 1
ATOM 751 C C . TYR A 1 93 ? -2.195 -6.775 15.635 1.00 80.81 93 TYR A C 1
ATOM 753 O O . TYR A 1 93 ? -2.230 -7.979 15.904 1.00 80.81 93 TYR A O 1
ATOM 761 N N . THR A 1 94 ? -3.132 -6.185 14.899 1.00 83.69 94 THR A N 1
ATOM 762 C CA . THR A 1 94 ? -4.269 -6.886 14.293 1.00 83.69 94 THR A CA 1
ATOM 763 C C . THR A 1 94 ? -3.865 -7.630 13.014 1.00 83.69 94 THR A C 1
ATOM 765 O O . THR A 1 94 ? -2.842 -7.330 12.392 1.00 83.69 94 THR A O 1
ATOM 768 N N . SER A 1 95 ? -4.667 -8.615 12.588 1.00 84.38 95 SER A N 1
ATOM 769 C CA . SER A 1 95 ? -4.464 -9.276 11.287 1.00 84.38 95 SER A CA 1
ATOM 770 C C . SER A 1 95 ? -4.531 -8.283 10.125 1.00 84.38 95 SER A C 1
ATOM 772 O O . SER A 1 95 ? -3.755 -8.408 9.184 1.00 84.38 95 SER A O 1
ATOM 774 N N . THR A 1 96 ? -5.386 -7.261 10.228 1.00 86.69 96 THR A N 1
ATOM 775 C CA . THR A 1 96 ? -5.499 -6.167 9.254 1.00 86.69 96 THR A CA 1
ATOM 776 C C . THR A 1 96 ? -4.151 -5.503 9.000 1.00 86.69 96 THR A C 1
ATOM 778 O O . THR A 1 96 ? -3.735 -5.401 7.853 1.00 86.69 96 THR A O 1
ATOM 781 N N . LEU A 1 97 ? -3.415 -5.140 10.057 1.00 89.69 97 LEU A N 1
ATOM 782 C CA . LEU A 1 97 ? -2.089 -4.535 9.914 1.00 89.69 97 LEU A CA 1
ATOM 783 C C . LEU A 1 97 ? -1.110 -5.452 9.174 1.00 89.69 97 LEU A C 1
ATOM 785 O O . LEU A 1 97 ? -0.351 -4.985 8.334 1.00 89.69 97 LEU A O 1
ATOM 789 N N . LYS A 1 98 ? -1.136 -6.760 9.450 1.00 89.50 98 LYS A N 1
ATOM 790 C CA . LYS A 1 98 ? -0.230 -7.718 8.795 1.00 89.50 98 LYS A CA 1
ATOM 791 C C . LYS A 1 98 ? -0.505 -7.833 7.300 1.00 89.50 98 LYS A C 1
ATOM 793 O O . LYS A 1 98 ? 0.440 -7.854 6.523 1.00 89.50 98 LYS A O 1
ATOM 798 N N . TYR A 1 99 ? -1.775 -7.898 6.906 1.00 90.75 99 TYR A N 1
ATOM 799 C CA . TYR A 1 99 ? -2.154 -7.953 5.494 1.00 90.75 99 TYR A CA 1
ATOM 800 C C . TYR A 1 99 ? -1.850 -6.655 4.760 1.00 90.75 99 TYR A C 1
ATOM 802 O O . TYR A 1 99 ? -1.378 -6.719 3.635 1.00 90.75 99 TYR A O 1
ATOM 810 N N . ILE A 1 100 ? -2.071 -5.499 5.392 1.00 93.19 100 ILE A N 1
ATOM 811 C CA . ILE A 1 100 ? -1.748 -4.205 4.783 1.00 93.19 100 ILE A CA 1
ATOM 812 C C . ILE A 1 100 ? -0.238 -4.037 4.621 1.00 93.19 100 ILE A C 1
ATOM 814 O O . ILE A 1 100 ? 0.211 -3.677 3.542 1.00 93.19 100 ILE A O 1
ATOM 818 N N . LEU A 1 101 ? 0.559 -4.382 5.637 1.00 93.31 101 LEU A N 1
ATOM 819 C CA . LEU A 1 101 ? 2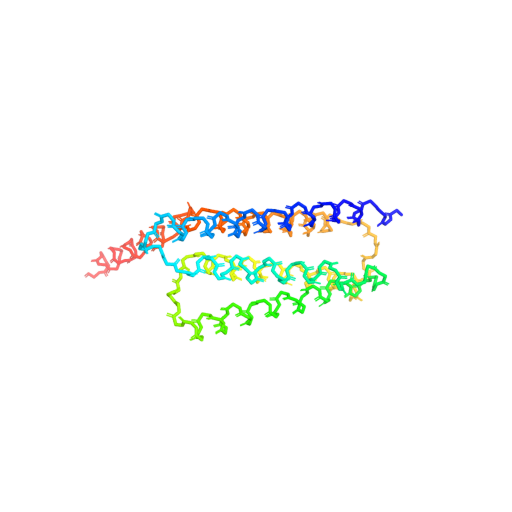.018 -4.386 5.500 1.00 93.31 101 LEU A CA 1
ATOM 820 C C . LEU A 1 101 ? 2.476 -5.345 4.398 1.00 93.31 101 LEU A C 1
ATOM 822 O O . LEU A 1 101 ? 3.316 -4.974 3.589 1.00 93.31 101 LEU A O 1
ATOM 826 N N . ALA A 1 102 ? 1.911 -6.555 4.335 1.00 92.94 102 ALA A N 1
ATOM 827 C CA . ALA A 1 102 ? 2.230 -7.504 3.273 1.00 92.94 102 ALA A CA 1
ATOM 828 C C . ALA A 1 102 ? 1.850 -6.952 1.888 1.00 92.94 102 ALA A C 1
ATOM 830 O O . ALA A 1 102 ? 2.671 -6.999 0.978 1.00 92.94 102 ALA A O 1
ATOM 831 N N . GLY A 1 103 ? 0.651 -6.383 1.745 1.00 92.94 103 GLY A N 1
ATOM 832 C CA . GLY A 1 103 ? 0.177 -5.755 0.513 1.00 92.94 103 GLY A CA 1
ATOM 833 C C . GLY A 1 103 ? 1.118 -4.651 0.041 1.00 92.94 103 GLY A C 1
ATOM 834 O O . GLY A 1 103 ? 1.660 -4.764 -1.053 1.00 92.94 103 GLY A O 1
ATOM 835 N N . LEU A 1 104 ? 1.419 -3.677 0.906 1.00 93.12 104 LEU A N 1
ATOM 836 C CA . LEU A 1 104 ? 2.370 -2.596 0.619 1.00 93.12 104 LEU A CA 1
ATOM 837 C C . LEU A 1 104 ? 3.747 -3.139 0.224 1.00 93.12 104 LEU A C 1
ATOM 839 O O . LEU A 1 104 ? 4.303 -2.709 -0.777 1.00 93.12 104 L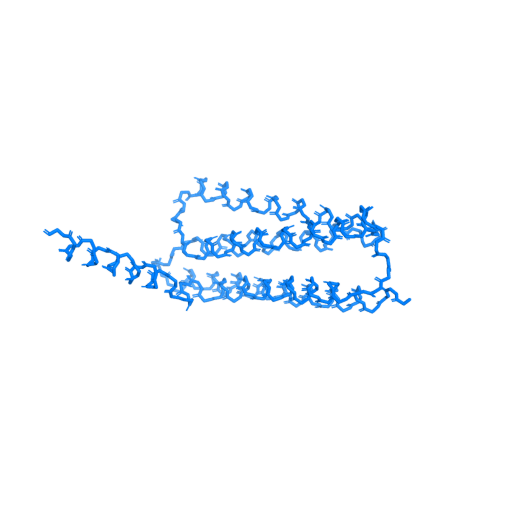EU A O 1
ATOM 843 N N . THR A 1 105 ? 4.285 -4.134 0.939 1.00 93.81 105 THR A N 1
ATOM 844 C CA . THR A 1 105 ? 5.598 -4.701 0.579 1.00 93.81 105 THR A CA 1
ATOM 845 C C . THR A 1 105 ? 5.606 -5.377 -0.788 1.00 93.81 105 THR A C 1
ATOM 847 O O . THR A 1 105 ? 6.578 -5.230 -1.526 1.00 93.81 105 THR A O 1
ATOM 850 N N . ILE A 1 106 ? 4.545 -6.108 -1.147 1.00 93.94 106 ILE A N 1
ATOM 851 C CA . ILE A 1 106 ? 4.449 -6.733 -2.470 1.00 93.94 106 ILE A CA 1
ATOM 852 C C . ILE A 1 106 ? 4.277 -5.645 -3.537 1.00 93.94 106 ILE A C 1
ATOM 854 O O . ILE A 1 106 ? 4.927 -5.730 -4.577 1.00 93.94 106 ILE A O 1
ATOM 858 N N . ASN A 1 107 ? 3.484 -4.605 -3.261 1.00 92.75 107 ASN A N 1
ATOM 859 C CA . ASN A 1 107 ? 3.283 -3.485 -4.180 1.00 92.75 107 ASN A CA 1
ATOM 860 C C . ASN A 1 107 ? 4.610 -2.766 -4.475 1.00 92.75 107 ASN A C 1
ATOM 862 O O . ASN A 1 107 ? 5.015 -2.634 -5.630 1.00 92.75 107 ASN A O 1
ATOM 866 N N . THR A 1 108 ? 5.384 -2.465 -3.428 1.00 92.38 108 THR A N 1
ATOM 867 C CA . THR A 1 108 ? 6.729 -1.885 -3.544 1.00 92.38 108 THR A CA 1
ATOM 868 C C . THR A 1 108 ? 7.670 -2.749 -4.389 1.00 92.38 108 THR A C 1
ATOM 870 O O . THR A 1 108 ? 8.419 -2.226 -5.214 1.00 92.38 108 THR A O 1
ATOM 873 N N . LEU A 1 109 ? 7.646 -4.076 -4.207 1.00 93.44 109 LEU A N 1
ATOM 874 C CA . LEU A 1 109 ? 8.472 -4.996 -4.997 1.00 93.44 109 LEU A CA 1
ATOM 875 C C . LEU A 1 109 ? 8.084 -4.987 -6.479 1.00 93.44 109 LEU A C 1
ATOM 877 O O . LEU A 1 109 ? 8.968 -5.051 -7.334 1.00 93.44 109 LEU A O 1
ATOM 881 N N . ILE A 1 110 ? 6.790 -4.887 -6.792 1.00 90.75 110 ILE A N 1
ATOM 882 C CA . ILE A 1 110 ? 6.321 -4.796 -8.177 1.00 90.75 110 ILE A CA 1
ATOM 883 C C . ILE A 1 110 ? 6.743 -3.464 -8.798 1.00 90.75 110 ILE A C 1
ATOM 885 O O . ILE A 1 110 ? 7.303 -3.473 -9.893 1.00 90.75 110 ILE A O 1
ATOM 889 N N . PHE A 1 111 ? 6.568 -2.337 -8.100 1.00 88.38 111 PHE A N 1
ATOM 890 C CA . PHE A 1 111 ? 7.013 -1.032 -8.601 1.00 88.38 111 PHE A CA 1
ATOM 891 C C . PHE A 1 111 ? 8.526 -0.968 -8.829 1.00 88.38 111 PHE A C 1
ATOM 893 O O . PHE A 1 111 ? 8.975 -0.412 -9.834 1.00 88.38 111 PHE A O 1
ATOM 900 N N . LEU A 1 112 ? 9.323 -1.584 -7.951 1.00 89.62 112 LEU A N 1
ATOM 901 C CA . LEU A 1 112 ? 10.761 -1.749 -8.177 1.00 89.62 112 LEU A CA 1
ATOM 902 C C . LEU A 1 112 ? 11.047 -2.620 -9.405 1.00 89.62 112 LEU A C 1
ATOM 904 O O . LEU A 1 112 ? 11.934 -2.284 -10.187 1.00 89.62 112 LEU A O 1
ATOM 908 N N . GLY A 1 113 ? 10.287 -3.700 -9.599 1.00 87.94 113 GLY A N 1
ATOM 909 C CA . GLY A 1 113 ? 10.369 -4.544 -10.791 1.00 87.94 113 GLY A CA 1
ATOM 910 C C . GLY A 1 113 ? 10.120 -3.756 -12.077 1.00 87.94 113 GLY A C 1
ATOM 911 O O . GLY A 1 113 ? 10.941 -3.822 -12.989 1.00 87.94 113 GLY A O 1
ATOM 912 N N . ILE A 1 114 ? 9.058 -2.941 -12.110 1.00 86.44 114 ILE A N 1
ATOM 913 C CA . ILE A 1 114 ? 8.759 -2.044 -13.235 1.00 86.44 114 ILE A CA 1
ATOM 914 C C . ILE A 1 114 ? 9.914 -1.065 -13.458 1.00 86.44 114 ILE A C 1
ATOM 916 O O . ILE A 1 114 ? 10.362 -0.884 -14.588 1.00 86.44 114 ILE A O 1
ATOM 920 N N . HIS A 1 115 ? 10.418 -0.435 -12.394 1.00 86.00 115 HIS A N 1
ATOM 921 C CA . HIS A 1 115 ? 11.506 0.529 -12.519 1.00 86.00 115 HIS A CA 1
ATOM 922 C C . HIS A 1 115 ? 12.774 -0.107 -13.104 1.00 86.00 115 HIS A C 1
ATOM 924 O O . HIS A 1 115 ? 13.386 0.468 -13.999 1.00 86.00 115 HIS A O 1
ATOM 930 N N . ILE A 1 116 ? 13.150 -1.300 -12.641 1.00 87.56 116 ILE A N 1
ATOM 931 C CA . ILE A 1 116 ? 14.310 -2.029 -13.161 1.00 87.56 116 ILE A CA 1
ATOM 932 C C . ILE A 1 116 ? 14.092 -2.412 -14.633 1.00 87.56 116 ILE A C 1
ATOM 934 O O . ILE A 1 116 ? 14.972 -2.169 -15.457 1.00 87.56 116 ILE A O 1
ATOM 938 N N . ASP A 1 117 ? 12.926 -2.959 -14.981 1.00 86.00 117 ASP A N 1
ATOM 939 C CA . ASP A 1 117 ? 12.609 -3.372 -16.355 1.00 86.00 117 ASP A CA 1
ATOM 940 C C . ASP A 1 117 ? 12.684 -2.197 -17.342 1.00 86.00 117 ASP A C 1
ATOM 942 O O . ASP A 1 117 ? 13.309 -2.266 -18.400 1.00 86.00 117 ASP A O 1
ATOM 946 N N . ILE A 1 118 ? 12.114 -1.066 -16.947 1.00 83.06 118 ILE A N 1
ATOM 947 C CA . ILE A 1 118 ? 12.010 0.109 -17.801 1.00 83.06 118 ILE A CA 1
ATOM 948 C C . ILE A 1 118 ? 13.310 0.914 -17.860 1.00 83.06 118 ILE A C 1
ATOM 950 O O . ILE A 1 118 ? 13.684 1.385 -18.931 1.00 83.06 118 ILE A O 1
ATOM 954 N N . VAL A 1 119 ? 13.953 1.153 -16.715 1.00 82.31 119 VAL A N 1
ATOM 955 C CA . VAL A 1 119 ? 15.064 2.115 -16.606 1.00 82.31 119 VAL A CA 1
ATOM 956 C C . VAL A 1 119 ? 16.420 1.433 -16.734 1.00 82.31 119 VAL A C 1
ATOM 958 O O . VAL A 1 119 ? 17.331 2.015 -17.317 1.00 82.31 119 VAL A O 1
ATOM 961 N N . VAL A 1 120 ? 16.574 0.213 -16.211 1.00 82.56 120 VAL A N 1
ATOM 962 C CA . VAL A 1 120 ? 17.857 -0.510 -16.242 1.00 82.56 120 VAL A CA 1
ATOM 963 C C . VAL A 1 120 ? 17.972 -1.367 -17.498 1.00 82.56 120 VAL A C 1
ATOM 965 O O . VAL A 1 120 ? 19.012 -1.343 -18.153 1.00 82.56 120 VAL A O 1
ATOM 968 N N . PHE A 1 121 ? 16.917 -2.106 -17.847 1.00 84.94 121 PHE A N 1
ATOM 969 C CA . PHE A 1 121 ? 16.911 -2.970 -19.034 1.00 84.94 121 PHE A CA 1
ATOM 970 C C . PHE A 1 121 ? 16.462 -2.260 -20.320 1.00 84.94 121 PHE A C 1
ATOM 972 O O . PHE A 1 121 ? 16.555 -2.844 -21.395 1.00 84.94 121 PHE A O 1
ATOM 979 N N . ASP A 1 122 ? 16.016 -1.004 -20.220 1.00 82.88 122 ASP A N 1
ATOM 980 C CA . ASP A 1 122 ? 15.527 -0.175 -21.331 1.00 82.88 122 ASP A CA 1
ATOM 981 C C . ASP A 1 122 ? 14.414 -0.837 -22.169 1.00 82.88 122 ASP A C 1
ATOM 983 O O . ASP A 1 122 ? 14.229 -0.536 -23.353 1.00 82.88 122 ASP A O 1
ATOM 987 N N . ASN A 1 123 ? 13.630 -1.732 -21.553 1.00 79.31 123 ASN A N 1
ATOM 988 C CA . ASN A 1 123 ? 12.511 -2.416 -22.199 1.00 79.31 123 ASN A CA 1
ATOM 989 C C . ASN A 1 123 ? 11.319 -1.460 -22.353 1.00 79.31 123 ASN A C 1
ATOM 991 O O . ASN A 1 123 ? 10.353 -1.493 -21.596 1.00 79.31 123 ASN A O 1
ATOM 995 N N . LYS A 1 124 ? 11.388 -0.583 -23.358 1.00 76.38 124 LYS A N 1
ATOM 996 C CA . LYS A 1 124 ? 10.346 0.414 -23.681 1.00 76.38 124 LYS A CA 1
ATOM 997 C C . LYS A 1 124 ? 9.232 -0.120 -24.587 1.00 76.38 124 LYS A C 1
ATOM 999 O O . LYS A 1 124 ? 8.251 0.571 -24.851 1.00 76.38 124 LYS A O 1
ATOM 1004 N N . ASN A 1 125 ? 9.389 -1.335 -25.104 1.00 77.69 125 ASN A N 1
ATOM 1005 C CA . ASN A 1 125 ? 8.372 -1.983 -25.922 1.00 77.69 125 ASN A CA 1
ATOM 1006 C C . ASN A 1 125 ? 7.448 -2.821 -25.042 1.00 77.69 125 ASN A C 1
ATOM 1008 O O . ASN A 1 125 ? 7.888 -3.441 -24.078 1.00 77.69 125 ASN A O 1
ATOM 1012 N N . TYR A 1 126 ? 6.169 -2.874 -25.412 1.00 74.06 126 TYR A N 1
ATOM 1013 C CA . TYR A 1 126 ? 5.201 -3.699 -24.703 1.00 74.06 126 TYR A CA 1
ATOM 1014 C C . TYR A 1 126 ? 5.618 -5.176 -24.717 1.00 74.06 126 TYR A C 1
ATOM 1016 O O . TYR A 1 126 ? 5.839 -5.768 -25.775 1.00 74.06 126 TYR A O 1
ATOM 1024 N N . TRP A 1 127 ? 5.664 -5.772 -23.529 1.00 81.06 127 TRP A N 1
ATOM 1025 C CA . TRP A 1 127 ? 5.904 -7.192 -23.300 1.00 81.06 127 TRP A CA 1
ATOM 1026 C C . TRP A 1 127 ? 4.990 -7.671 -22.155 1.00 81.06 127 TRP A C 1
ATOM 1028 O O . TRP A 1 127 ? 4.570 -6.889 -21.306 1.00 81.06 127 TRP A O 1
ATOM 1038 N N . TRP A 1 128 ? 4.696 -8.971 -22.098 1.00 81.31 128 TRP A N 1
ATOM 1039 C CA . TRP A 1 128 ? 3.743 -9.591 -21.163 1.00 81.31 128 TRP A CA 1
ATOM 1040 C C . TRP A 1 128 ? 3.908 -9.231 -19.665 1.00 81.31 128 TRP A C 1
ATOM 1042 O O . TRP A 1 128 ? 2.915 -9.089 -18.954 1.00 81.31 128 TRP A O 1
ATOM 1052 N N . PHE A 1 129 ? 5.137 -9.034 -19.174 1.00 82.69 129 PHE A N 1
ATOM 1053 C CA . PHE A 1 129 ? 5.417 -8.561 -17.808 1.00 82.69 129 PHE A CA 1
ATOM 1054 C C . PHE A 1 129 ? 4.729 -7.240 -17.465 1.00 82.69 129 PHE A C 1
ATOM 1056 O O . PHE A 1 129 ? 4.277 -7.094 -16.336 1.00 82.69 129 PHE A O 1
ATOM 1063 N N . TRP A 1 130 ? 4.569 -6.316 -18.416 1.00 81.50 130 TRP A N 1
ATOM 1064 C CA . TRP A 1 130 ? 3.867 -5.058 -18.154 1.00 81.50 130 TRP A CA 1
ATOM 1065 C C . TRP A 1 130 ? 2.410 -5.308 -17.762 1.00 81.50 130 TRP A C 1
ATOM 1067 O O . TRP A 1 130 ? 1.933 -4.744 -16.780 1.00 81.50 130 TRP A O 1
ATOM 1077 N N . SER A 1 131 ? 1.726 -6.229 -18.449 1.00 83.19 131 SER A N 1
ATOM 1078 C CA . SER A 1 131 ? 0.370 -6.650 -18.076 1.00 83.19 131 SER A CA 1
ATOM 1079 C C . SER A 1 131 ? 0.347 -7.318 -16.705 1.00 83.19 131 SER A C 1
ATOM 1081 O O . SER A 1 131 ? -0.547 -7.052 -15.905 1.00 83.19 131 SER A O 1
ATOM 1083 N N . PHE A 1 132 ? 1.328 -8.181 -16.427 1.00 86.00 132 PHE A N 1
ATOM 1084 C CA . PHE A 1 132 ? 1.448 -8.855 -15.136 1.00 86.00 132 PHE A CA 1
ATOM 1085 C C . PHE A 1 132 ? 1.630 -7.853 -13.989 1.00 86.00 132 PHE A C 1
ATOM 1087 O O . PHE A 1 132 ? 0.975 -7.989 -12.957 1.00 86.00 132 PHE A O 1
ATOM 1094 N N . TYR A 1 133 ? 2.465 -6.829 -14.177 1.00 86.00 133 TYR A N 1
ATOM 1095 C CA . TYR A 1 133 ? 2.688 -5.789 -13.181 1.00 86.00 133 TYR A CA 1
ATOM 1096 C C . TYR A 1 133 ? 1.432 -4.954 -12.935 1.00 86.00 133 TYR A C 1
ATOM 1098 O O . TYR A 1 133 ? 1.022 -4.823 -11.783 1.00 86.00 133 TYR A O 1
ATOM 1106 N N . SER A 1 134 ? 0.781 -4.459 -13.994 1.00 83.56 134 SER A N 1
ATOM 1107 C CA . SER A 1 134 ? -0.443 -3.658 -13.862 1.00 83.56 134 SER A CA 1
ATOM 1108 C C . SER A 1 134 ? -1.564 -4.434 -13.170 1.00 83.56 134 SER A C 1
ATOM 1110 O O . SER A 1 134 ? -2.149 -3.942 -12.211 1.00 83.56 134 SER A O 1
ATOM 1112 N N . ILE A 1 135 ? -1.826 -5.674 -13.598 1.00 85.81 135 ILE A N 1
ATOM 1113 C CA . ILE A 1 135 ? -2.842 -6.525 -12.962 1.00 85.81 135 ILE A CA 1
ATOM 1114 C C . ILE A 1 135 ? -2.448 -6.827 -11.512 1.00 85.81 135 ILE A C 1
ATOM 1116 O O . ILE A 1 135 ? -3.299 -6.794 -10.626 1.00 85.81 135 ILE A O 1
ATOM 1120 N N . GLY A 1 136 ? -1.167 -7.108 -11.260 1.00 88.38 136 GLY A N 1
ATOM 1121 C CA . GLY A 1 136 ? -0.650 -7.415 -9.930 1.00 88.38 136 GLY A CA 1
ATOM 1122 C C . GLY A 1 136 ? -0.901 -6.292 -8.928 1.00 88.38 136 GLY A C 1
ATOM 1123 O O . GLY A 1 136 ? -1.487 -6.553 -7.878 1.00 88.38 136 GLY A O 1
ATOM 1124 N N . ILE A 1 137 ? -0.524 -5.058 -9.276 1.00 89.12 137 ILE A N 1
ATOM 1125 C CA . ILE A 1 137 ? -0.725 -3.862 -8.440 1.00 89.12 137 ILE A CA 1
ATOM 1126 C C . ILE A 1 137 ? -2.212 -3.688 -8.115 1.00 89.12 137 ILE A C 1
ATOM 1128 O O . ILE A 1 137 ? -2.598 -3.722 -6.947 1.00 89.12 137 ILE A O 1
ATOM 1132 N N . THR A 1 138 ? -3.072 -3.632 -9.139 1.00 88.62 138 THR A N 1
ATOM 1133 C CA . THR A 1 138 ? -4.515 -3.413 -8.949 1.00 88.62 138 THR A CA 1
ATOM 1134 C C . THR A 1 138 ? -5.160 -4.502 -8.089 1.00 88.62 138 THR A C 1
ATOM 1136 O O . THR A 1 138 ? -6.009 -4.216 -7.244 1.00 88.62 138 THR A O 1
ATOM 1139 N N . VAL A 1 139 ? -4.759 -5.764 -8.270 1.00 91.00 139 VAL A N 1
ATOM 1140 C CA . VAL A 1 139 ? -5.275 -6.884 -7.471 1.00 91.00 139 VAL A CA 1
ATOM 1141 C C . VAL A 1 139 ? -4.841 -6.766 -6.009 1.00 91.00 139 VAL A C 1
ATOM 1143 O O . VAL A 1 139 ? -5.652 -7.005 -5.111 1.00 91.00 139 VAL A O 1
ATOM 1146 N N . ILE A 1 140 ? -3.587 -6.394 -5.747 1.00 92.81 140 ILE A N 1
ATOM 1147 C CA . ILE A 1 140 ? -3.078 -6.217 -4.381 1.00 92.81 140 ILE A CA 1
ATOM 1148 C C . ILE A 1 140 ? -3.791 -5.054 -3.690 1.00 92.81 140 ILE A C 1
ATOM 1150 O O . ILE A 1 140 ? -4.260 -5.225 -2.561 1.00 92.81 140 ILE A O 1
ATOM 1154 N N . ASP A 1 141 ? -3.949 -3.922 -4.372 1.00 91.50 141 ASP A N 1
ATOM 1155 C CA . ASP A 1 141 ? -4.655 -2.750 -3.848 1.00 91.50 141 ASP A CA 1
ATOM 1156 C C . ASP A 1 141 ? -6.115 -3.066 -3.531 1.00 91.50 141 ASP A C 1
ATOM 1158 O O . ASP A 1 141 ? -6.616 -2.753 -2.444 1.00 91.50 141 ASP A O 1
ATOM 1162 N N . PHE A 1 142 ? -6.781 -3.795 -4.426 1.00 91.81 142 PHE A N 1
ATOM 1163 C CA . PHE A 1 142 ? -8.128 -4.292 -4.182 1.00 91.81 142 PHE A CA 1
ATOM 1164 C C . PHE A 1 142 ? -8.190 -5.167 -2.920 1.00 91.81 142 PHE A C 1
ATOM 1166 O O . PHE A 1 142 ? -9.058 -4.969 -2.064 1.00 91.81 142 PHE A O 1
ATOM 1173 N N . PHE A 1 143 ? -7.245 -6.096 -2.739 1.00 92.00 143 PHE A N 1
ATOM 1174 C CA . PHE A 1 143 ? -7.184 -6.915 -1.526 1.00 92.00 143 PHE A CA 1
ATOM 1175 C C . PHE A 1 143 ? -6.899 -6.100 -0.259 1.00 92.00 143 PHE A C 1
ATOM 1177 O O . PHE A 1 143 ? -7.409 -6.457 0.812 1.00 92.00 143 PHE A O 1
ATOM 1184 N N . MET A 1 144 ? -6.134 -5.010 -0.348 1.00 93.25 144 MET A N 1
ATOM 1185 C CA . MET A 1 144 ? -5.920 -4.096 0.776 1.00 93.25 144 MET A CA 1
ATOM 1186 C C . MET A 1 144 ? -7.228 -3.406 1.186 1.00 93.25 144 MET A C 1
ATOM 1188 O O . MET A 1 144 ? -7.584 -3.446 2.368 1.00 93.25 144 MET A O 1
ATOM 1192 N N . VAL A 1 145 ? -7.999 -2.879 0.229 1.00 93.75 145 VAL A N 1
ATOM 1193 C CA . VAL A 1 145 ? -9.328 -2.288 0.487 1.00 93.75 145 VAL A CA 1
ATOM 1194 C C . VAL A 1 145 ? -10.272 -3.314 1.121 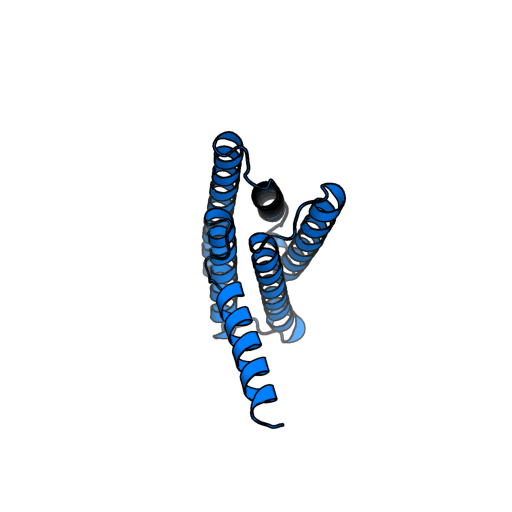1.00 93.75 145 VAL A C 1
ATOM 1196 O O . VAL A 1 145 ? -10.857 -3.061 2.178 1.00 93.75 145 VAL A O 1
ATOM 1199 N N . VAL A 1 146 ? -10.370 -4.507 0.531 1.00 91.50 146 VAL A N 1
ATOM 1200 C CA . VAL A 1 146 ? -11.180 -5.622 1.050 1.00 91.50 146 VAL A CA 1
ATOM 1201 C C . VAL A 1 146 ? -10.796 -5.947 2.496 1.00 91.50 146 VAL A C 1
ATOM 1203 O O . VAL A 1 146 ? -11.658 -6.063 3.369 1.00 91.50 146 VAL A O 1
ATOM 1206 N N . THR A 1 147 ? -9.500 -6.034 2.786 1.00 90.88 147 THR A N 1
ATOM 1207 C CA . THR A 1 147 ? -8.994 -6.322 4.134 1.00 90.88 147 THR A CA 1
ATOM 1208 C C . THR A 1 147 ? -9.416 -5.252 5.146 1.00 90.88 147 THR A C 1
ATOM 1210 O O . THR A 1 147 ? -9.783 -5.594 6.277 1.00 90.88 147 THR A O 1
ATOM 1213 N N . LEU A 1 148 ? -9.407 -3.971 4.764 1.00 90.44 148 LEU A N 1
ATOM 1214 C CA . LEU A 1 148 ? -9.855 -2.878 5.635 1.00 90.44 148 LEU A CA 1
ATOM 1215 C C . LEU A 1 148 ? -11.357 -2.943 5.926 1.00 90.44 148 LEU A C 1
ATOM 1217 O O . LEU A 1 148 ? -11.760 -2.655 7.054 1.00 90.44 148 LEU A O 1
ATOM 1221 N N . ILE A 1 149 ? -12.172 -3.355 4.952 1.00 88.44 149 ILE A N 1
ATOM 1222 C CA . ILE A 1 149 ? -13.622 -3.516 5.130 1.00 88.44 149 ILE A CA 1
ATOM 1223 C C . ILE A 1 149 ? -13.915 -4.711 6.040 1.00 88.44 149 ILE A C 1
ATOM 1225 O O . ILE A 1 149 ? -14.614 -4.575 7.041 1.00 88.44 149 ILE A O 1
ATOM 1229 N N . PHE A 1 150 ? -13.358 -5.890 5.761 1.00 83.88 150 PHE A N 1
ATOM 1230 C CA . PHE A 1 150 ? -13.664 -7.070 6.575 1.00 83.88 150 PHE A CA 1
ATOM 1231 C C . PHE A 1 150 ? -13.062 -6.997 7.986 1.00 83.88 150 PHE A C 1
ATOM 1233 O O . PHE A 1 150 ? -13.591 -7.624 8.906 1.00 83.88 150 PHE A O 1
ATOM 1240 N N . GLY A 1 151 ? -11.984 -6.228 8.188 1.00 66.56 151 GLY A N 1
ATOM 1241 C CA . GLY A 1 151 ? -11.456 -5.857 9.509 1.00 66.56 151 GLY A CA 1
ATOM 1242 C C . GLY A 1 151 ? -10.973 -7.021 10.390 1.00 66.56 151 GLY A C 1
ATOM 1243 O O . GLY A 1 151 ? -10.599 -6.809 11.543 1.00 66.56 151 GLY A O 1
ATOM 1244 N N . LYS A 1 152 ? -10.984 -8.253 9.873 1.00 65.12 152 LYS A N 1
ATOM 1245 C CA . LYS A 1 152 ? -10.617 -9.494 10.562 1.00 65.12 152 LYS A CA 1
ATOM 1246 C C . LYS A 1 152 ? -9.878 -10.411 9.590 1.00 65.12 152 LYS A C 1
ATOM 1248 O O . LYS A 1 152 ? -9.810 -10.141 8.397 1.00 65.12 152 LYS A O 1
ATOM 1253 N N . ASP A 1 153 ? -9.311 -11.487 10.124 1.00 60.31 153 ASP A N 1
ATOM 1254 C CA . ASP A 1 153 ? -8.578 -12.542 9.417 1.00 60.31 153 ASP A CA 1
ATOM 1255 C C . ASP A 1 153 ? -9.483 -13.286 8.401 1.00 60.31 153 ASP A C 1
ATOM 1257 O O . ASP A 1 153 ? -9.825 -14.451 8.595 1.00 60.31 153 ASP A O 1
ATOM 1261 N N . TRP A 1 154 ? -9.931 -12.596 7.345 1.00 60.69 154 TRP A N 1
ATOM 1262 C CA . TRP A 1 154 ? -10.929 -13.067 6.374 1.00 60.69 154 TRP A CA 1
ATOM 1263 C C . TRP A 1 154 ? -10.426 -14.289 5.597 1.00 60.69 154 TRP A C 1
ATOM 1265 O O . TRP A 1 154 ? -11.161 -15.249 5.379 1.00 60.69 154 TRP A O 1
ATOM 1275 N N . LEU A 1 155 ? -9.124 -14.305 5.307 1.00 58.97 155 LEU A N 1
ATOM 1276 C CA . LEU A 1 155 ? -8.400 -15.431 4.720 1.00 58.97 155 LEU A CA 1
ATOM 1277 C C . LEU A 1 155 ? -8.186 -16.604 5.691 1.00 58.97 155 LEU A C 1
ATOM 1279 O O . LEU A 1 155 ? -7.647 -17.636 5.294 1.00 58.97 155 LEU A O 1
ATOM 1283 N N . HIS A 1 156 ? -8.564 -16.474 6.970 1.00 59.28 156 HIS A N 1
ATOM 1284 C CA . HIS A 1 156 ? -8.381 -17.502 7.999 1.00 59.28 156 HIS A CA 1
ATOM 1285 C C . HIS A 1 156 ? -6.942 -18.056 8.107 1.00 59.28 156 HIS A C 1
ATOM 1287 O O . HIS A 1 156 ? -6.734 -19.168 8.607 1.00 59.28 156 HIS A O 1
ATOM 1293 N N . ILE A 1 157 ? -5.925 -17.298 7.686 1.00 58.97 157 ILE A N 1
ATOM 1294 C CA . ILE A 1 157 ? -4.527 -17.755 7.663 1.00 58.97 157 ILE A CA 1
ATOM 1295 C C . ILE A 1 157 ? -4.030 -18.112 9.066 1.00 58.97 157 ILE A C 1
ATOM 1297 O O . ILE A 1 157 ? -3.292 -19.091 9.213 1.00 58.97 157 ILE A O 1
ATOM 1301 N N . GLY A 1 158 ? -4.513 -17.441 10.119 1.00 58.88 158 GLY A N 1
ATOM 1302 C CA . GLY A 1 158 ? -4.249 -17.847 11.500 1.00 58.88 158 GLY A CA 1
ATOM 1303 C C . GLY A 1 158 ? -4.700 -19.281 11.816 1.00 58.88 158 GLY A C 1
ATOM 1304 O O . GLY A 1 158 ? -3.969 -20.032 12.468 1.00 58.88 158 GLY A O 1
ATOM 1305 N N . LYS A 1 159 ? -5.852 -19.722 11.287 1.00 55.31 159 LYS A N 1
ATOM 1306 C CA . LYS A 1 159 ? -6.333 -21.109 11.444 1.00 55.31 159 LYS A CA 1
ATOM 1307 C C . LYS A 1 159 ? -5.485 -22.091 10.635 1.00 55.31 159 LYS A C 1
ATOM 1309 O O . LYS A 1 159 ? -5.213 -23.192 11.112 1.00 55.31 159 LYS A O 1
ATOM 1314 N N . LEU A 1 160 ? -5.031 -21.705 9.441 1.00 56.59 160 LEU A N 1
ATOM 1315 C CA . LEU A 1 160 ? -4.208 -22.564 8.584 1.00 56.59 160 LEU A CA 1
ATOM 1316 C C . LEU A 1 160 ? -2.798 -22.777 9.166 1.00 56.59 160 LEU A C 1
ATOM 1318 O O . LEU A 1 160 ? -2.289 -23.900 9.186 1.00 56.59 160 LEU A O 1
ATOM 1322 N N . LEU A 1 161 ? -2.191 -21.715 9.705 1.00 57.25 161 LEU A N 1
ATOM 1323 C CA . LEU A 1 161 ? -0.887 -21.766 10.373 1.00 57.25 161 LEU A CA 1
ATOM 1324 C C . LEU A 1 161 ? -0.954 -22.507 11.716 1.00 57.25 161 LEU A C 1
ATOM 1326 O O . LEU A 1 161 ? -0.045 -23.280 12.024 1.00 57.25 161 LEU A O 1
ATOM 1330 N N . SER A 1 162 ? -2.040 -22.343 12.480 1.00 57.66 162 SER A N 1
ATOM 1331 C CA . SER A 1 162 ? -2.295 -23.123 13.701 1.00 57.66 162 SER A CA 1
ATOM 1332 C C . SER A 1 162 ? -2.416 -24.623 13.402 1.00 57.66 162 SER A C 1
ATOM 1334 O O . SER A 1 162 ? -1.716 -25.433 14.014 1.00 57.66 162 SER A O 1
ATOM 1336 N N . LYS A 1 163 ? -3.193 -24.998 12.374 1.00 56.00 163 LYS A N 1
ATOM 1337 C CA . LYS A 1 163 ? -3.296 -26.394 11.917 1.00 56.00 163 LYS A CA 1
ATOM 1338 C C . LYS A 1 163 ? -1.947 -26.958 11.470 1.00 56.00 163 LYS A C 1
ATOM 1340 O O . LYS A 1 163 ? -1.629 -28.099 11.797 1.00 56.00 163 LYS A O 1
ATOM 1345 N N . ARG A 1 164 ? -1.120 -26.173 10.765 1.00 56.94 164 ARG A N 1
ATOM 1346 C CA . ARG A 1 164 ? 0.243 -26.593 10.386 1.00 56.94 164 ARG A CA 1
ATOM 1347 C C . ARG A 1 164 ? 1.147 -26.798 11.605 1.00 56.94 164 ARG A C 1
ATOM 1349 O O . ARG A 1 164 ? 1.891 -27.774 11.621 1.00 56.94 164 ARG A O 1
ATOM 1356 N N . LYS A 1 165 ? 1.068 -25.940 12.630 1.00 55.09 165 LYS A N 1
ATOM 1357 C CA . LYS A 1 165 ? 1.830 -26.107 13.883 1.00 55.09 165 LYS A CA 1
ATOM 1358 C C . LYS A 1 165 ? 1.399 -27.349 14.669 1.00 55.09 165 LYS A C 1
ATOM 1360 O O . LYS A 1 165 ? 2.272 -28.116 15.065 1.00 55.09 165 LYS A O 1
ATOM 1365 N N . GLN A 1 166 ? 0.095 -27.592 14.825 1.00 55.69 166 GLN A N 1
ATOM 1366 C CA . GLN A 1 166 ? -0.415 -28.816 15.462 1.00 55.69 166 GLN A CA 1
ATOM 1367 C C . GLN A 1 166 ? 0.003 -30.068 14.687 1.00 55.69 166 GLN A C 1
ATOM 1369 O O . GLN A 1 166 ? 0.503 -31.021 15.277 1.00 55.69 166 GLN A O 1
ATOM 1374 N N . LYS A 1 167 ? -0.111 -30.047 13.353 1.00 54.72 167 LYS A N 1
ATOM 1375 C CA . LYS A 1 167 ? 0.326 -31.168 12.512 1.00 54.72 167 LYS A CA 1
ATOM 1376 C C . LYS A 1 167 ? 1.825 -31.443 12.671 1.00 54.72 167 LYS A C 1
ATOM 1378 O O . LYS A 1 167 ? 2.193 -32.601 12.804 1.00 54.72 167 LYS A O 1
ATOM 1383 N N . LYS A 1 168 ? 2.660 -30.394 12.735 1.00 55.31 168 LYS A N 1
ATOM 1384 C CA . LYS A 1 168 ? 4.115 -30.503 12.948 1.00 55.31 168 LYS A CA 1
ATOM 1385 C C . LYS A 1 168 ? 4.466 -31.071 14.334 1.00 55.31 168 LYS A C 1
ATOM 1387 O O . LYS A 1 168 ? 5.375 -31.890 14.429 1.00 55.31 168 LYS A O 1
ATOM 1392 N N . GLN A 1 169 ? 3.729 -30.694 15.384 1.00 52.31 169 GLN A N 1
ATOM 1393 C CA . GLN A 1 169 ? 3.888 -31.261 16.732 1.00 52.31 169 GLN A CA 1
ATOM 1394 C C . GLN A 1 169 ? 3.483 -32.742 16.800 1.00 52.31 169 GLN A C 1
ATOM 1396 O O . GLN A 1 169 ? 4.220 -33.540 17.369 1.00 52.31 169 GLN A O 1
ATOM 1401 N N . ILE A 1 170 ? 2.373 -33.131 16.164 1.00 58.25 170 ILE A N 1
ATOM 1402 C CA . ILE A 1 170 ? 1.911 -34.531 16.131 1.00 58.25 170 ILE A CA 1
ATOM 1403 C C . ILE A 1 170 ? 2.904 -35.434 15.382 1.00 58.25 170 ILE A C 1
ATOM 1405 O O . ILE A 1 170 ? 3.140 -36.562 15.806 1.00 58.25 170 ILE A O 1
ATOM 1409 N N . THR A 1 171 ? 3.522 -34.959 14.296 1.00 57.41 171 THR A N 1
ATOM 1410 C CA . THR A 1 171 ? 4.579 -35.719 13.601 1.00 57.41 171 THR A CA 1
ATOM 1411 C C . THR A 1 171 ? 5.856 -35.867 14.422 1.00 57.41 171 THR A C 1
ATOM 1413 O O . THR A 1 171 ? 6.461 -36.929 14.377 1.00 57.41 171 THR A O 1
ATOM 1416 N N . ASN A 1 172 ? 6.251 -34.857 15.206 1.00 56.22 172 ASN A N 1
ATOM 1417 C CA . ASN A 1 172 ? 7.422 -34.980 16.081 1.00 56.22 172 ASN A CA 1
ATOM 1418 C C . ASN A 1 172 ? 7.187 -35.962 17.238 1.00 56.22 172 ASN A C 1
ATOM 1420 O O . ASN A 1 172 ? 8.129 -36.611 17.667 1.00 56.22 172 ASN A O 1
ATOM 1424 N N . PHE A 1 173 ? 5.947 -36.110 17.714 1.00 53.22 173 PHE A N 1
ATOM 1425 C CA . PHE A 1 173 ? 5.613 -37.049 18.790 1.00 53.22 173 PHE A CA 1
ATOM 1426 C C . PHE A 1 173 ? 5.540 -38.518 18.330 1.00 53.22 173 PHE A C 1
ATOM 1428 O O . PHE A 1 173 ? 5.606 -39.414 19.155 1.00 53.22 173 PHE A O 1
ATOM 1435 N N . LYS A 1 174 ? 5.393 -38.781 17.023 1.00 56.41 174 LYS A N 1
ATOM 1436 C CA . LYS A 1 174 ? 5.374 -40.145 16.454 1.00 56.41 174 LYS A CA 1
ATOM 1437 C C . LYS A 1 174 ? 6.757 -40.682 16.063 1.00 56.41 174 LYS A C 1
ATOM 1439 O O . LYS A 1 174 ? 6.855 -41.846 15.696 1.00 56.41 174 LYS A O 1
ATOM 1444 N N . ASN A 1 175 ? 7.783 -39.832 16.102 1.00 55.00 175 ASN A N 1
ATOM 1445 C CA . ASN A 1 175 ? 9.158 -40.165 15.719 1.00 55.00 175 ASN A CA 1
ATOM 1446 C C . ASN A 1 175 ? 10.111 -40.284 16.931 1.00 55.00 175 ASN A C 1
ATOM 1448 O O . ASN A 1 175 ? 11.319 -40.386 16.726 1.00 55.00 175 ASN A O 1
ATOM 145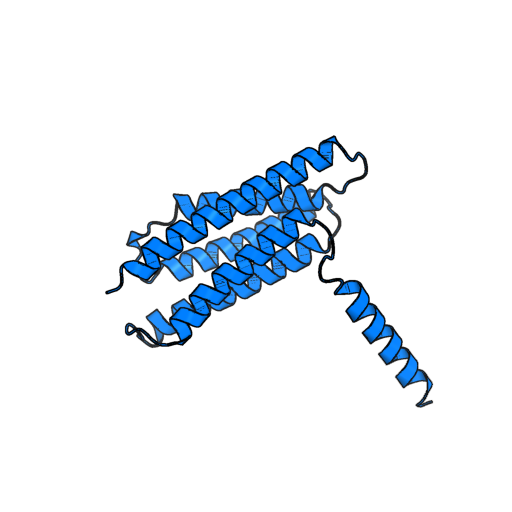2 N N . CYS A 1 176 ? 9.575 -40.253 18.157 1.00 50.53 176 CYS A N 1
ATOM 1453 C CA . CYS A 1 176 ? 10.251 -40.653 19.396 1.00 50.53 176 CYS A CA 1
ATOM 1454 C C . CYS A 1 176 ? 9.674 -41.991 19.860 1.00 50.53 176 CYS A C 1
ATOM 1456 O O . CYS A 1 176 ? 10.449 -42.780 20.436 1.00 50.53 176 CYS A O 1
#

Sequence (176 aa):
MYFDLTSLGIHFDSIIIWGLLMACLYNLLLKFTIEDRSSSPLVISLIMLVSYGLSYEFVDLNAGMYVYLIWVKYDFLTIIALLVSHKLLKLPYTSTLKYILAGLTINTLIFLGIHIDIVVFDNKNYWWFWSFYSIGITVIDFFMVVTLIFGKDWLHIGKLLSKRKQKKQITNFKNC

pLDDT: mean 80.17, std 14.3, range [33.84, 95.06]

Radius of gyration: 19.12 Å; chains: 1; bounding box: 40×56×50 Å